Protein AF-A0A7X8FFQ1-F1 (afdb_monomer)

Foldseek 3Di:
DCVVVQKDWDADPQLRDIQIDGHPDDGDPCVVVSVVSVVVVCVVPDDWDPDVQFTADLQFTAGPPAPWDWDADPPQQWGIKIKQFLVDDRVRNLVRQLRRCVSPDPNVVSVVVSVLVVVDNDQQDWRDWDWDDDPQWIWIWTDGGNHRIIMTTIGGD

Solvent-accessible surface area (backbone atoms only — not comparable to full-atom values): 9099 Å² total; per-residue (Å²): 118,62,66,83,72,56,30,42,75,49,76,42,81,90,70,70,42,80,47,75,47,59,61,92,58,80,84,75,91,50,63,70,59,51,50,51,50,43,54,54,48,52,68,74,67,64,74,70,65,82,49,97,61,33,43,60,56,98,68,28,42,41,54,71,88,57,86,43,46,76,47,73,49,79,65,90,41,30,60,39,37,36,37,45,47,65,91,46,78,52,68,60,30,52,54,50,50,49,51,29,47,49,47,81,42,56,65,75,56,46,51,54,51,50,62,53,58,64,71,50,81,52,37,71,43,66,37,69,80,45,75,46,81,55,96,65,25,39,41,40,37,34,22,57,51,74,39,51,44,44,40,39,37,32,27,56,112

Sequence (157 aa):
MAEGLGFQVDWDPDTRTVICWPQGESQPDVSAAQEHVKQIRDKETKQIEPNEEYTVNRGYKVPKETDLKVDFYDLYNIDVSTNILLFKPIEKQYQDLVLILTSKFSPELVDQVMAYVKQKTNWDQELKLKEWVANGCFIEVGSNAGNSGIQIDVRRI

Mean predicted aligned error: 12.44 Å

pLDDT: mean 87.03, std 13.45, range [39.09, 98.5]

Radius of gyration: 22.23 Å; Cα contacts (8 Å, |Δi|>4): 241; chains: 1; bounding box: 59×42×49 Å

Structure (mmCIF, N/CA/C/O backbone):
data_AF-A0A7X8FFQ1-F1
#
_entry.id   AF-A0A7X8FFQ1-F1
#
loop_
_atom_site.group_PDB
_atom_site.id
_atom_site.type_symbol
_atom_site.label_atom_id
_atom_site.label_alt_id
_atom_site.label_comp_id
_atom_site.label_asym_id
_atom_site.label_entity_id
_atom_site.label_seq_id
_atom_site.pdbx_PDB_ins_code
_atom_site.Cartn_x
_atom_site.Cartn_y
_atom_site.Cartn_z
_atom_site.occupancy
_atom_sit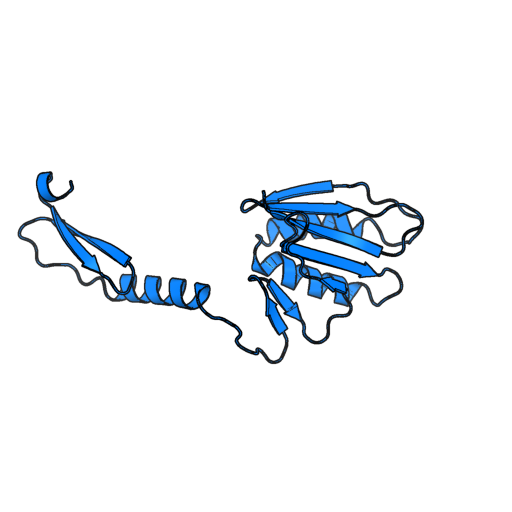e.B_iso_or_equiv
_atom_site.auth_seq_id
_atom_site.auth_comp_id
_atom_site.auth_asym_id
_atom_site.auth_atom_id
_atom_site.pdbx_PDB_model_num
ATOM 1 N N . MET A 1 1 ? -18.762 22.711 30.916 1.00 51.94 1 MET A N 1
ATOM 2 C CA . MET A 1 1 ? -19.883 21.815 31.273 1.00 51.94 1 MET A CA 1
ATOM 3 C C . MET A 1 1 ? -21.122 22.310 30.542 1.00 51.94 1 MET A C 1
ATOM 5 O O . MET A 1 1 ? -21.431 23.485 30.681 1.00 51.94 1 MET A O 1
ATOM 9 N N . ALA A 1 2 ? -21.762 21.474 29.718 1.00 61.38 2 ALA A N 1
ATOM 10 C CA . ALA A 1 2 ? -22.914 21.870 28.892 1.00 61.38 2 ALA A CA 1
ATOM 11 C C . ALA A 1 2 ? -24.202 22.101 29.712 1.00 61.38 2 ALA A C 1
ATOM 13 O O . ALA A 1 2 ? -25.039 22.908 29.324 1.00 61.38 2 ALA A O 1
ATOM 14 N N . GLU A 1 3 ? -24.302 21.492 30.897 1.00 61.06 3 GLU A N 1
ATOM 15 C CA . GLU A 1 3 ? -25.420 21.675 31.838 1.00 61.06 3 GLU A CA 1
ATOM 16 C C . GLU A 1 3 ? -25.546 23.127 32.342 1.00 61.06 3 GLU A C 1
ATOM 18 O O . GLU A 1 3 ? -26.633 23.586 32.672 1.00 61.06 3 GLU A O 1
ATOM 23 N N . GLY A 1 4 ? -24.451 23.900 32.328 1.00 61.97 4 GLY A N 1
ATOM 24 C CA . GLY A 1 4 ? -24.462 25.332 32.656 1.00 61.97 4 GLY A CA 1
ATOM 25 C C . GLY A 1 4 ? -24.949 26.248 31.524 1.00 61.97 4 GLY A C 1
ATOM 26 O O . GLY A 1 4 ? -24.981 27.462 31.708 1.00 61.97 4 GLY A O 1
ATOM 27 N N . LEU A 1 5 ? -25.288 25.691 30.354 1.00 74.44 5 LEU A N 1
ATOM 28 C CA . LEU A 1 5 ? -25.690 26.420 29.143 1.00 74.44 5 LEU A CA 1
ATOM 29 C C . LEU A 1 5 ? -27.136 26.113 28.710 1.00 74.44 5 LEU A C 1
ATOM 31 O O . LEU A 1 5 ? -27.518 26.455 27.595 1.00 74.44 5 LEU A O 1
ATOM 35 N N . GLY A 1 6 ? -27.938 25.477 29.575 1.00 81.38 6 GLY A N 1
ATOM 36 C CA . GLY A 1 6 ? -29.343 25.156 29.293 1.00 81.38 6 GLY A CA 1
ATOM 37 C C . GLY A 1 6 ? -29.548 23.908 28.431 1.00 81.38 6 GLY A C 1
ATOM 38 O O . GLY A 1 6 ? -30.564 23.806 27.748 1.00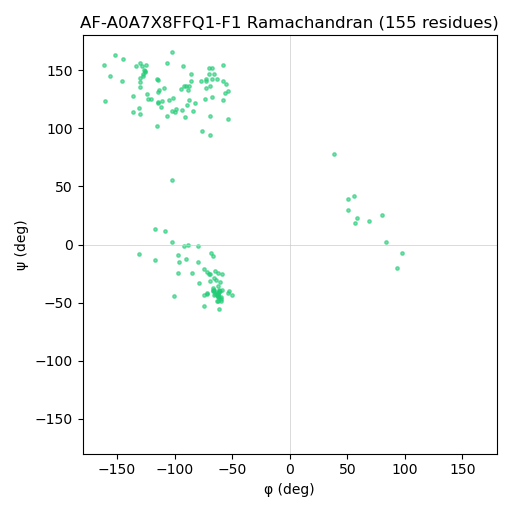 81.38 6 GLY A O 1
ATOM 39 N N . PHE A 1 7 ? -28.599 22.968 28.451 1.00 83.88 7 PHE A N 1
ATOM 40 C CA . PHE A 1 7 ? -28.694 21.684 27.757 1.00 83.88 7 PHE A CA 1
ATOM 41 C C . PHE A 1 7 ? -28.736 20.522 28.750 1.00 83.88 7 PHE A C 1
ATOM 43 O O . PHE A 1 7 ? -28.019 20.518 29.750 1.00 83.88 7 PHE A O 1
ATOM 50 N N . GLN A 1 8 ? -29.545 19.517 28.436 1.00 86.62 8 GLN A N 1
ATOM 51 C CA . GLN A 1 8 ? -29.493 18.191 29.032 1.00 86.62 8 GLN A CA 1
ATOM 52 C C . GLN A 1 8 ? -28.479 17.334 28.278 1.00 86.62 8 GLN A C 1
ATOM 54 O O . GLN A 1 8 ? -28.269 17.505 27.074 1.00 86.62 8 GLN A O 1
ATOM 59 N N . VAL A 1 9 ? -27.819 16.445 29.014 1.00 84.44 9 VAL A N 1
ATOM 60 C CA . VAL A 1 9 ? -26.769 15.573 28.499 1.00 84.44 9 VAL A CA 1
ATOM 61 C C . VAL A 1 9 ? -27.066 14.148 28.931 1.00 84.44 9 VAL A C 1
ATOM 63 O O . VAL A 1 9 ? -27.381 13.914 30.095 1.00 84.44 9 VAL A O 1
ATOM 66 N N . ASP A 1 10 ? -26.917 13.215 28.003 1.00 88.62 10 ASP A N 1
ATOM 67 C CA . ASP A 1 10 ? -26.943 11.784 28.270 1.00 88.62 10 ASP A CA 1
ATOM 68 C C . ASP A 1 10 ? -25.727 11.098 27.640 1.00 88.62 10 ASP A C 1
ATOM 70 O O . ASP A 1 10 ? -25.106 11.609 26.699 1.00 88.62 10 ASP A O 1
ATOM 74 N N . TRP A 1 11 ? -25.356 9.951 28.194 1.00 85.50 11 TRP A N 1
ATOM 75 C CA . TRP A 1 11 ? -24.224 9.158 27.736 1.00 85.50 11 TRP A CA 1
ATOM 76 C C . TRP A 1 11 ? -24.708 7.830 27.177 1.00 85.50 11 TRP A C 1
ATOM 78 O O . TRP A 1 11 ? -25.283 7.025 27.906 1.00 85.50 11 TRP A O 1
ATOM 88 N N . ASP A 1 12 ? -24.386 7.565 25.912 1.00 83.31 12 ASP A N 1
ATOM 89 C CA . ASP A 1 12 ? -24.583 6.247 25.324 1.00 83.31 12 ASP A CA 1
ATOM 90 C C . ASP A 1 12 ? -23.310 5.395 25.504 1.00 83.31 12 ASP A C 1
ATOM 92 O O . ASP A 1 12 ? -22.281 5.678 24.874 1.00 83.31 12 ASP A O 1
ATOM 96 N N . PRO A 1 13 ? -23.330 4.354 26.359 1.00 76.25 13 PRO A N 1
ATOM 97 C CA . PRO A 1 13 ? -22.158 3.517 26.596 1.00 76.25 13 PRO A CA 1
ATOM 98 C C . PRO A 1 13 ? -21.852 2.554 25.439 1.00 76.25 13 PRO A C 1
ATOM 100 O O . PRO A 1 13 ? -20.702 2.114 25.317 1.00 76.25 13 PRO A O 1
ATOM 103 N N . ASP A 1 14 ? -22.834 2.239 24.588 1.00 76.19 14 ASP A N 1
ATOM 104 C CA . ASP A 1 14 ? -22.681 1.313 23.465 1.00 76.19 14 ASP A CA 1
ATOM 105 C C . ASP A 1 14 ? -21.896 1.952 22.315 1.00 76.19 14 ASP A C 1
ATOM 107 O O . ASP A 1 14 ? -21.010 1.321 21.739 1.00 76.19 14 ASP A O 1
ATOM 111 N N . THR A 1 15 ? -22.187 3.203 21.969 1.00 77.25 15 THR A N 1
ATOM 112 C CA . THR A 1 15 ? -21.499 3.981 20.930 1.00 77.25 15 THR A CA 1
ATOM 113 C C . THR A 1 15 ? -20.425 4.899 21.495 1.00 77.25 15 THR A C 1
ATOM 115 O O . THR A 1 15 ? -19.629 5.431 20.725 1.00 77.25 15 THR A O 1
ATOM 118 N N . ARG A 1 16 ? -20.340 5.043 22.825 1.00 78.69 16 ARG A N 1
ATOM 119 C CA . ARG A 1 16 ? -19.438 5.977 23.522 1.00 78.69 16 ARG A CA 1
ATOM 120 C C . ARG A 1 16 ? -19.629 7.423 23.059 1.00 78.69 16 ARG A C 1
ATOM 122 O O . ARG A 1 16 ? -18.660 8.155 22.851 1.00 78.69 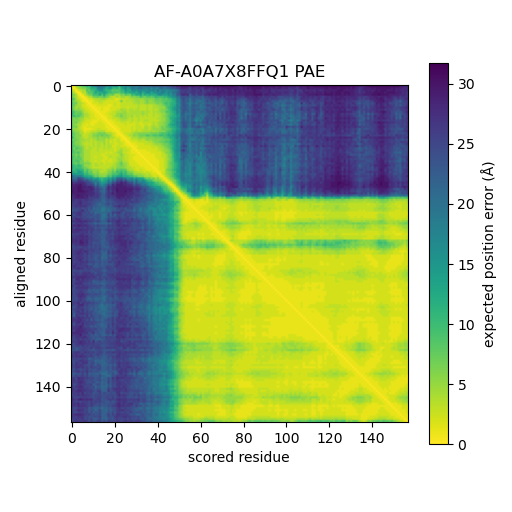16 ARG A O 1
ATOM 129 N N . THR A 1 17 ? -20.881 7.825 22.878 1.00 81.06 17 THR A N 1
ATOM 130 C CA . THR A 1 17 ? -21.248 9.156 22.384 1.00 81.06 17 THR A CA 1
ATOM 131 C C . THR A 1 17 ? -21.997 9.945 23.443 1.00 81.06 17 THR A C 1
ATOM 133 O O . THR A 1 17 ? -22.829 9.405 24.169 1.00 81.06 17 THR A O 1
ATOM 136 N N . VAL A 1 18 ? -21.730 11.248 23.491 1.00 87.62 18 VAL A N 1
ATOM 137 C CA . VAL A 1 18 ? -22.486 12.199 24.308 1.00 87.62 18 VAL A CA 1
ATOM 138 C C . VAL A 1 18 ? -23.675 12.701 23.491 1.00 87.62 18 VAL A C 1
ATOM 140 O O . VAL A 1 18 ? -23.483 13.221 22.392 1.00 87.62 18 VAL A O 1
ATOM 143 N N . ILE A 1 19 ? -24.884 12.561 24.026 1.00 86.44 19 ILE A N 1
ATOM 144 C CA . ILE A 1 19 ? -26.125 13.076 23.439 1.00 86.44 19 ILE A CA 1
ATOM 145 C C . ILE A 1 19 ? -26.477 14.362 24.189 1.00 86.44 19 ILE A C 1
ATOM 147 O O . ILE A 1 19 ? -26.546 14.349 25.414 1.00 86.44 19 ILE A O 1
ATOM 151 N N . CYS A 1 20 ? -26.686 15.478 23.488 1.00 89.25 20 CYS A N 1
ATOM 152 C CA . CYS A 1 20 ? -27.065 16.749 24.110 1.00 89.25 20 CYS A CA 1
ATOM 153 C C . CYS A 1 20 ? -28.284 17.389 23.431 1.00 89.25 20 CYS A C 1
ATOM 155 O O . CYS A 1 20 ? -28.402 17.363 22.206 1.00 89.25 20 CYS A O 1
ATOM 157 N N . TRP A 1 21 ? -29.194 17.963 24.224 1.00 90.12 21 TRP A N 1
ATOM 158 C CA . TRP A 1 21 ? -30.414 18.630 23.738 1.00 90.12 21 TRP A CA 1
ATOM 159 C C . TRP A 1 21 ? -30.880 19.741 24.701 1.00 90.12 21 TRP A C 1
ATOM 161 O O . TRP A 1 21 ? -30.410 19.779 25.837 1.00 90.12 21 TRP A O 1
ATOM 171 N N . PRO A 1 22 ? -31.748 20.684 24.284 1.00 89.25 22 PRO A N 1
ATOM 172 C CA . PRO A 1 22 ? -32.194 21.791 25.135 1.00 89.25 22 PRO A CA 1
ATOM 173 C C . PRO A 1 22 ? -32.969 21.336 26.380 1.00 89.25 22 PRO A C 1
ATOM 175 O O . PRO A 1 22 ? -33.785 20.417 26.332 1.00 89.25 22 PRO A O 1
ATOM 178 N N . GLN A 1 23 ? -32.753 22.013 27.505 1.00 82.56 23 GLN A N 1
ATOM 179 C CA . GLN A 1 23 ? -33.429 21.715 28.764 1.00 82.56 23 GLN A CA 1
ATOM 180 C C . GLN A 1 23 ? -34.929 22.033 28.693 1.00 82.56 23 GLN A C 1
ATOM 182 O O . GLN A 1 23 ? -35.324 23.157 28.393 1.00 82.56 23 GLN A O 1
ATOM 187 N N . GLY A 1 24 ? -35.760 21.049 29.043 1.00 83.19 24 GLY A N 1
ATOM 188 C CA . GLY A 1 24 ? -37.224 21.162 29.007 1.00 83.19 24 GLY A CA 1
ATOM 189 C C . GLY A 1 24 ? -37.855 20.578 27.742 1.00 83.19 24 GLY A C 1
ATOM 190 O O . GLY A 1 24 ? -39.076 20.439 27.688 1.00 83.19 24 GLY A O 1
ATOM 191 N N . GLU A 1 25 ? -37.038 20.180 26.766 1.00 84.50 25 GLU A N 1
ATOM 192 C CA . GLU A 1 25 ? -37.474 19.391 25.619 1.00 84.50 25 GLU A CA 1
ATOM 193 C C . GLU A 1 25 ? -37.296 17.892 25.885 1.00 84.50 25 GLU A C 1
ATOM 195 O O . GLU A 1 25 ? -36.466 17.462 26.689 1.00 84.50 25 GLU A O 1
ATOM 200 N N . SER A 1 26 ? -38.112 17.077 25.214 1.00 85.69 26 SER A N 1
ATOM 201 C CA . SER A 1 26 ? -37.909 15.627 25.222 1.00 85.69 26 SER A CA 1
ATOM 202 C C . SER A 1 26 ? -36.691 15.279 24.372 1.00 85.69 26 SER A C 1
ATOM 204 O O . SER A 1 26 ? -36.469 15.895 23.330 1.00 85.69 26 SER A O 1
ATOM 206 N N . GLN A 1 27 ? -35.918 14.285 24.808 1.00 86.12 27 GLN A N 1
ATOM 207 C CA . GLN A 1 27 ? -34.752 13.799 24.075 1.00 86.12 27 GLN A CA 1
ATOM 208 C C . GLN A 1 27 ? -35.131 13.435 22.624 1.00 86.12 27 GLN A C 1
ATOM 210 O O . GLN A 1 27 ? -36.131 12.738 22.421 1.00 86.12 27 GLN A O 1
ATOM 215 N N . PRO A 1 28 ? -34.365 13.893 21.616 1.00 84.88 28 PRO A N 1
ATOM 216 C CA . PRO A 1 28 ? -34.633 13.562 20.221 1.00 84.88 28 PRO A CA 1
ATOM 217 C C . PRO A 1 28 ? -34.330 12.089 19.930 1.00 84.88 28 PRO A C 1
ATOM 219 O O . PRO A 1 28 ? -33.441 11.494 20.541 1.00 84.88 28 PRO A O 1
ATOM 222 N N . ASP A 1 29 ? -35.028 11.513 18.948 1.00 89.00 29 ASP A N 1
ATOM 223 C CA . ASP A 1 29 ? -34.688 10.183 18.441 1.00 89.00 29 ASP A CA 1
ATOM 224 C C . ASP A 1 29 ? -33.356 10.239 17.686 1.00 89.00 29 ASP A C 1
ATOM 226 O O . ASP A 1 29 ? -33.242 10.830 16.611 1.00 89.00 29 ASP A O 1
ATOM 230 N N . VAL A 1 30 ? -32.333 9.631 18.278 1.00 85.56 30 VAL A N 1
ATOM 231 C CA . VAL A 1 30 ? -30.979 9.549 17.716 1.00 85.56 30 VAL A CA 1
ATOM 232 C C . VAL A 1 30 ? -30.642 8.138 17.239 1.00 85.56 30 VAL A C 1
ATOM 234 O O . VAL A 1 30 ? -29.495 7.881 16.876 1.00 85.56 30 VAL A O 1
ATOM 237 N N . SER A 1 31 ? -31.635 7.244 17.166 1.00 85.81 31 SER A N 1
ATOM 238 C CA . SER A 1 31 ? -31.462 5.833 16.804 1.00 85.81 31 SER A CA 1
ATOM 239 C C . SER A 1 31 ? -30.725 5.656 15.473 1.00 85.81 31 SER A C 1
ATOM 241 O O . SER A 1 31 ? -29.810 4.844 15.375 1.00 85.81 31 SER A O 1
ATOM 243 N N . ALA A 1 32 ? -31.046 6.472 14.463 1.00 84.25 32 ALA A N 1
ATOM 244 C CA . ALA A 1 32 ? -30.373 6.432 13.162 1.00 84.25 32 ALA A CA 1
ATOM 245 C C . ALA A 1 32 ? -28.892 6.853 13.237 1.00 84.25 32 ALA A C 1
ATOM 247 O O . ALA A 1 32 ? -28.034 6.258 12.585 1.00 84.25 32 ALA A O 1
ATOM 248 N N . ALA A 1 33 ? -28.575 7.866 14.049 1.00 82.94 33 ALA A N 1
ATOM 249 C CA . ALA A 1 33 ? -27.201 8.316 14.253 1.00 82.94 33 ALA A CA 1
ATOM 250 C C . ALA A 1 33 ? -26.401 7.296 15.078 1.00 82.94 33 ALA A C 1
ATOM 252 O O . ALA A 1 33 ? -25.266 6.980 14.727 1.00 82.94 33 ALA A O 1
ATOM 253 N N . GLN A 1 34 ? -27.004 6.726 16.123 1.00 85.31 34 GLN A N 1
ATOM 254 C CA . GLN A 1 34 ? -26.411 5.649 16.915 1.00 85.31 34 GLN A CA 1
ATOM 255 C C . GLN A 1 34 ? -26.152 4.410 16.057 1.00 85.31 34 GLN A C 1
ATOM 257 O O . GLN A 1 34 ? -25.060 3.855 16.117 1.00 85.31 34 GLN A O 1
ATOM 262 N N . GLU A 1 35 ? -27.104 3.998 15.216 1.00 84.69 35 GLU A N 1
ATOM 263 C CA . GLU A 1 35 ? -26.922 2.873 14.297 1.00 84.69 35 GLU A CA 1
ATOM 264 C C . GLU A 1 35 ? -25.792 3.143 13.298 1.00 84.69 35 GLU A C 1
ATOM 266 O O . GLU A 1 35 ? -24.958 2.271 13.061 1.00 84.69 35 GLU A O 1
ATOM 271 N N . HIS A 1 36 ? -25.689 4.366 12.773 1.00 82.31 36 HIS A N 1
ATOM 272 C CA . HIS A 1 36 ? -24.584 4.748 11.899 1.00 82.31 36 HIS A CA 1
ATOM 273 C C . HIS A 1 36 ? -23.224 4.677 12.615 1.00 82.31 36 HIS A C 1
ATOM 275 O O . HIS A 1 36 ? -22.265 4.139 12.063 1.00 82.31 36 HIS A O 1
ATOM 281 N N . VAL A 1 37 ? -23.141 5.148 13.864 1.00 83.31 37 VAL A N 1
ATOM 282 C CA . VAL A 1 37 ? -21.921 5.057 14.685 1.00 83.31 37 VAL A CA 1
ATOM 283 C C . VAL A 1 37 ? -21.586 3.602 15.027 1.00 83.31 37 VAL A C 1
ATOM 285 O O . VAL A 1 37 ? -20.416 3.225 14.946 1.00 83.31 37 VAL A O 1
ATOM 288 N N . LYS A 1 38 ? -22.585 2.760 15.335 1.00 80.62 38 LYS A N 1
ATOM 289 C CA . LYS A 1 38 ? -22.397 1.308 15.511 1.00 80.62 38 LYS A CA 1
ATOM 290 C C . LYS A 1 38 ? -21.841 0.684 14.231 1.00 80.62 38 LYS A C 1
ATOM 292 O O . LYS A 1 38 ? -20.802 0.049 14.297 1.00 80.62 38 LYS A O 1
ATOM 297 N N . GLN A 1 39 ? -22.411 0.974 13.060 1.00 73.62 39 GLN A N 1
ATOM 298 C CA . GLN A 1 39 ? -21.906 0.473 11.775 1.00 73.62 39 GLN A CA 1
ATOM 299 C C . GLN A 1 39 ? -20.475 0.928 11.452 1.00 73.62 39 GLN A C 1
ATOM 301 O O . GLN A 1 39 ? -19.706 0.145 10.896 1.00 73.62 39 GLN A O 1
ATOM 306 N N . ILE A 1 40 ? -20.105 2.177 11.757 1.00 75.69 40 ILE A N 1
ATOM 307 C CA . ILE A 1 40 ? -18.722 2.653 11.595 1.00 75.69 40 ILE A CA 1
ATOM 308 C C . ILE A 1 40 ? -17.801 1.860 12.525 1.00 75.69 40 ILE A C 1
ATOM 310 O O . ILE A 1 40 ? -16.809 1.294 12.071 1.00 75.69 40 ILE A O 1
ATOM 314 N N . ARG A 1 41 ? -18.173 1.737 13.800 1.00 65.94 41 ARG A N 1
ATOM 315 C CA . ARG A 1 41 ? -17.389 1.003 14.793 1.00 65.94 41 ARG A CA 1
ATOM 316 C C . ARG A 1 41 ? -17.255 -0.477 14.439 1.00 65.94 41 ARG A C 1
ATOM 318 O O . ARG A 1 41 ? -16.154 -1.005 14.489 1.00 65.94 41 ARG A O 1
ATOM 325 N N . ASP A 1 42 ? -18.336 -1.129 14.028 1.00 60.53 42 ASP A N 1
ATOM 326 C CA . ASP A 1 42 ? -18.351 -2.533 13.615 1.00 60.53 42 ASP A CA 1
ATOM 327 C C . ASP A 1 42 ? -17.499 -2.768 12.357 1.00 60.53 42 ASP A C 1
ATOM 329 O O . ASP A 1 42 ? -16.879 -3.824 12.228 1.00 60.53 42 ASP A O 1
ATOM 333 N N . LYS A 1 43 ? -17.387 -1.777 11.458 1.00 56.78 43 LYS A N 1
ATOM 334 C CA . LYS A 1 43 ? -16.420 -1.804 10.345 1.00 56.78 43 LYS A CA 1
ATOM 335 C C . LYS A 1 43 ? -14.970 -1.658 10.818 1.00 56.78 43 LYS A C 1
ATOM 337 O O . LYS A 1 43 ? -14.085 -2.229 10.189 1.00 56.78 43 LYS A O 1
ATOM 342 N N . GLU A 1 44 ? -14.723 -0.941 11.911 1.00 52.38 44 GLU A N 1
ATOM 343 C CA . GLU A 1 44 ? -13.384 -0.758 12.490 1.00 52.38 44 GLU A CA 1
ATOM 344 C C . GLU A 1 44 ? -12.958 -1.900 13.438 1.00 52.38 44 GLU A C 1
ATOM 346 O O . GLU A 1 44 ? -11.762 -2.145 13.594 1.00 52.38 44 GLU A O 1
ATOM 351 N N . THR A 1 45 ? -13.895 -2.646 14.045 1.00 40.06 45 THR A N 1
ATOM 352 C CA . THR A 1 45 ? -13.596 -3.731 15.007 1.00 40.06 45 THR A CA 1
ATOM 353 C C . THR A 1 45 ? -13.704 -5.160 14.468 1.00 40.06 45 THR A C 1
ATOM 355 O O . THR A 1 45 ? -13.450 -6.105 15.222 1.00 40.06 45 THR A O 1
ATOM 358 N N . LYS A 1 46 ? -14.012 -5.377 13.184 1.00 43.41 46 LYS A N 1
ATOM 359 C CA . LYS A 1 46 ? -14.000 -6.734 12.614 1.00 43.41 46 LYS A CA 1
ATOM 360 C C . LYS A 1 46 ? -12.580 -7.245 12.342 1.00 43.41 46 LYS A C 1
ATOM 362 O O . LYS A 1 46 ? -11.967 -6.997 11.306 1.00 43.41 46 LYS A O 1
ATOM 367 N N . GLN A 1 47 ? -12.095 -8.024 13.307 1.00 42.66 47 GLN A N 1
ATOM 368 C CA . GLN A 1 47 ? -11.088 -9.064 13.126 1.00 42.66 47 GLN A CA 1
ATOM 369 C C . GLN A 1 47 ? -11.546 -10.076 12.057 1.00 42.66 47 GLN A C 1
ATOM 371 O O . GLN A 1 47 ? -12.653 -10.594 12.140 1.00 42.66 47 GLN A O 1
ATOM 376 N N . ILE A 1 48 ? -10.656 -10.353 11.095 1.00 45.41 48 ILE A N 1
ATOM 377 C CA . ILE A 1 48 ? -10.577 -11.543 10.223 1.00 45.41 48 ILE A CA 1
ATOM 378 C C . ILE A 1 48 ? -11.942 -12.088 9.752 1.00 45.41 48 ILE A C 1
ATOM 380 O O . ILE A 1 48 ? -12.405 -13.128 10.214 1.00 45.41 48 ILE A O 1
ATOM 384 N N . GLU A 1 49 ? -12.553 -11.444 8.758 1.00 41.31 49 GLU A N 1
ATOM 385 C CA . GLU A 1 49 ? -13.533 -12.122 7.902 1.00 41.31 49 GLU A CA 1
ATOM 386 C C . GLU A 1 49 ? -12.777 -12.754 6.722 1.00 41.31 49 GLU A C 1
ATOM 388 O O . GLU A 1 49 ? -12.107 -12.028 5.980 1.00 41.31 49 GLU A O 1
ATOM 393 N N . PRO A 1 50 ? -12.826 -14.084 6.520 1.00 39.09 50 PRO A N 1
ATOM 394 C CA . PRO A 1 50 ? -12.356 -14.675 5.281 1.00 39.09 50 PRO A CA 1
ATOM 395 C C . PRO A 1 50 ? -13.329 -14.262 4.177 1.00 39.09 50 PRO A C 1
ATOM 397 O O . PRO A 1 50 ? -14.337 -14.921 3.950 1.00 39.09 50 PRO A O 1
ATOM 400 N N . ASN A 1 51 ? -13.019 -13.176 3.472 1.00 47.56 51 ASN A N 1
ATOM 401 C CA . ASN A 1 51 ? -13.497 -13.060 2.105 1.00 47.56 51 ASN A CA 1
ATOM 402 C C . ASN A 1 51 ? -12.766 -14.143 1.291 1.00 47.56 51 ASN A C 1
ATOM 404 O O . ASN A 1 51 ? -11.600 -14.455 1.572 1.00 47.56 51 ASN A O 1
ATOM 408 N N . GLU A 1 52 ? -13.425 -14.786 0.329 1.00 60.34 52 GLU A N 1
ATOM 409 C CA . GLU A 1 52 ? -12.800 -15.890 -0.417 1.00 60.34 52 GLU A CA 1
ATOM 410 C C . GLU A 1 52 ? -11.510 -15.433 -1.127 1.00 60.34 52 GLU A C 1
ATOM 412 O O . GLU A 1 52 ? -10.566 -16.214 -1.219 1.00 60.34 52 GLU A O 1
ATOM 417 N N . GLU A 1 53 ? -11.393 -14.138 -1.436 1.00 79.88 53 GLU A N 1
ATOM 418 C CA . GLU A 1 53 ? -10.339 -13.546 -2.268 1.00 79.88 53 GLU A CA 1
ATOM 419 C C . GLU A 1 53 ? -9.150 -12.922 -1.500 1.00 79.88 53 GLU A C 1
ATOM 421 O O . GLU A 1 53 ? -8.044 -12.850 -2.038 1.00 79.88 53 GLU A O 1
ATOM 426 N N . TYR A 1 54 ? -9.319 -12.492 -0.242 1.00 85.44 54 TYR A N 1
ATOM 427 C CA . TYR A 1 54 ? -8.260 -11.809 0.524 1.00 85.44 54 TYR A CA 1
ATOM 428 C C . TYR A 1 54 ? -8.270 -12.143 2.022 1.00 85.44 54 TYR A C 1
ATOM 430 O O . TYR A 1 54 ? -9.272 -12.585 2.582 1.00 85.44 54 TYR A O 1
ATOM 438 N N . THR A 1 55 ? -7.142 -11.913 2.689 1.00 89.12 55 THR A N 1
ATOM 439 C CA . THR A 1 55 ? -7.013 -11.879 4.152 1.00 89.12 55 THR A CA 1
ATOM 440 C C . THR A 1 55 ? -6.847 -10.438 4.626 1.00 89.12 55 THR A C 1
ATOM 442 O O . THR A 1 55 ? -6.441 -9.566 3.862 1.00 89.12 55 THR A O 1
ATOM 445 N N . VAL A 1 56 ? -7.190 -10.162 5.885 1.00 89.19 56 VAL A N 1
ATOM 446 C CA . VAL A 1 56 ? -6.969 -8.846 6.497 1.00 89.19 56 VAL A CA 1
ATOM 447 C C . VAL A 1 56 ? -5.894 -8.972 7.566 1.00 89.19 56 VAL A C 1
ATOM 449 O O . VAL A 1 56 ? -6.054 -9.752 8.504 1.00 89.19 56 VAL A O 1
ATOM 452 N N . ASN A 1 57 ? -4.818 -8.194 7.449 1.00 87.19 57 ASN A N 1
ATOM 453 C CA . ASN A 1 57 ? -3.746 -8.131 8.442 1.00 87.19 57 ASN A CA 1
ATOM 454 C C . ASN A 1 57 ? -3.347 -6.672 8.698 1.00 87.19 57 ASN A C 1
ATOM 456 O O . ASN A 1 57 ? -3.098 -5.925 7.757 1.00 87.19 57 ASN A O 1
ATOM 460 N N . ARG A 1 58 ? -3.328 -6.245 9.968 1.00 87.00 58 ARG A N 1
ATOM 461 C CA . ARG A 1 58 ? -3.037 -4.853 10.391 1.00 87.00 58 ARG A CA 1
ATOM 462 C C . ARG A 1 58 ? -3.858 -3.768 9.666 1.00 87.00 58 ARG A C 1
ATOM 464 O O . ARG A 1 58 ? -3.410 -2.637 9.491 1.00 87.00 58 ARG A O 1
ATOM 471 N N . GLY A 1 59 ? -5.076 -4.117 9.251 1.00 89.19 59 GLY A N 1
ATOM 472 C CA . GLY A 1 59 ? -5.969 -3.240 8.487 1.00 89.19 59 GLY A CA 1
ATOM 473 C C . GLY A 1 59 ? -5.710 -3.214 6.976 1.00 89.19 59 GLY A C 1
ATOM 474 O O . GLY A 1 59 ? -6.418 -2.508 6.269 1.00 89.19 59 GLY A O 1
ATOM 475 N N . TYR A 1 60 ? -4.751 -3.988 6.463 1.00 93.31 60 TYR A N 1
ATOM 476 C CA . TYR A 1 60 ? -4.514 -4.158 5.029 1.00 93.31 60 TYR A CA 1
ATOM 477 C C . TYR A 1 60 ? -5.233 -5.393 4.496 1.00 93.31 60 TYR A C 1
ATOM 479 O O . TYR A 1 60 ? -5.135 -6.471 5.088 1.00 93.31 60 TYR A O 1
ATOM 487 N N . LYS A 1 61 ? -5.913 -5.250 3.357 1.00 92.75 61 LYS A N 1
ATOM 488 C CA . LYS A 1 61 ? -6.463 -6.368 2.585 1.00 92.75 61 LYS A CA 1
ATOM 489 C C . LYS A 1 61 ? -5.369 -6.934 1.683 1.00 92.75 61 LYS A C 1
ATOM 491 O O . LYS A 1 61 ? -4.909 -6.245 0.779 1.00 92.75 61 LYS A O 1
ATOM 496 N N . VAL A 1 62 ? -4.967 -8.178 1.919 1.00 93.00 62 VAL A N 1
ATOM 497 C CA . VAL A 1 62 ? -3.939 -8.885 1.145 1.00 93.00 62 VAL A CA 1
ATOM 498 C C . VAL A 1 62 ? -4.595 -10.024 0.361 1.00 93.00 62 VAL A C 1
ATOM 500 O O . VAL A 1 62 ? -5.158 -10.925 0.988 1.00 93.00 62 VAL A O 1
ATOM 503 N N . PRO A 1 63 ? -4.546 -10.028 -0.983 1.00 91.50 63 PRO A N 1
ATOM 504 C CA . PRO A 1 63 ? -5.071 -11.135 -1.783 1.00 91.50 63 PRO A CA 1
ATOM 505 C C . PRO A 1 63 ? -4.445 -12.476 -1.382 1.00 91.50 63 PRO A C 1
ATOM 507 O O . PRO A 1 63 ? -3.236 -12.557 -1.166 1.00 91.50 63 PRO A O 1
ATOM 510 N N . LYS A 1 64 ? -5.248 -13.546 -1.298 1.00 86.75 64 LYS A N 1
ATOM 511 C CA . LYS A 1 64 ? -4.738 -14.884 -0.928 1.00 86.75 64 LYS A CA 1
ATOM 512 C C . LYS A 1 64 ? -3.795 -15.459 -1.982 1.00 86.75 64 LYS A C 1
ATOM 514 O O . LYS A 1 64 ? -2.805 -16.095 -1.637 1.00 86.75 64 LYS A O 1
ATOM 519 N N . GLU A 1 65 ? -4.097 -15.220 -3.254 1.00 87.69 65 GLU A N 1
ATOM 520 C CA . GLU A 1 65 ? -3.276 -15.639 -4.390 1.00 87.69 65 GLU A CA 1
ATOM 521 C C . GLU A 1 65 ? -2.471 -14.460 -4.943 1.00 87.69 65 GLU A C 1
ATOM 523 O O . GLU A 1 65 ? -2.573 -14.131 -6.125 1.00 87.69 65 GLU A O 1
ATOM 528 N N . THR A 1 66 ? -1.683 -13.797 -4.097 1.00 87.94 66 THR A N 1
ATOM 529 C CA . THR A 1 66 ? -0.824 -12.695 -4.541 1.00 87.94 66 THR A CA 1
ATOM 530 C C . THR A 1 66 ? 0.528 -13.190 -5.060 1.00 87.94 66 THR A C 1
ATOM 532 O O . THR A 1 66 ? 1.139 -14.105 -4.508 1.00 87.94 66 THR A O 1
ATOM 535 N N . ASP A 1 67 ? 1.009 -12.569 -6.139 1.00 89.00 67 ASP A N 1
ATOM 536 C CA . ASP A 1 67 ? 2.382 -12.755 -6.630 1.00 89.00 67 ASP A CA 1
ATOM 537 C C . ASP A 1 67 ? 3.376 -11.755 -6.025 1.00 89.00 67 ASP A C 1
ATOM 539 O O . ASP A 1 67 ? 4.593 -11.944 -6.166 1.00 89.00 67 ASP A O 1
ATOM 543 N N . LEU A 1 68 ? 2.846 -10.723 -5.360 1.00 93.19 68 LEU A N 1
ATOM 544 C CA . LEU A 1 68 ? 3.576 -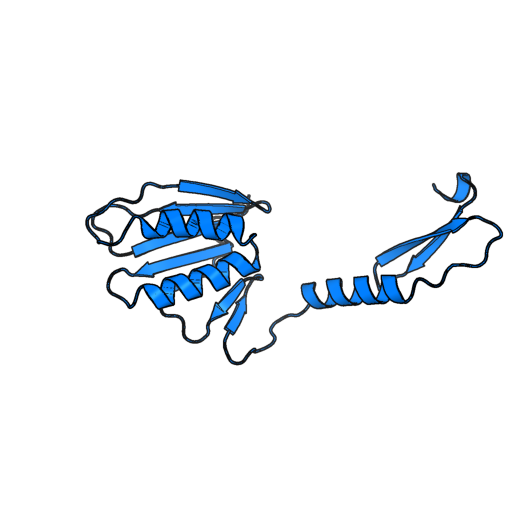9.699 -4.632 1.00 93.19 68 LEU A CA 1
ATOM 545 C C . LEU A 1 68 ? 4.131 -10.310 -3.344 1.00 93.19 68 LEU A C 1
ATOM 547 O O . LEU A 1 68 ? 3.424 -11.006 -2.616 1.00 93.19 68 LEU A O 1
ATOM 551 N N . LYS A 1 69 ? 5.397 -10.041 -3.025 1.00 94.31 69 LYS A N 1
ATOM 552 C CA . LYS A 1 69 ? 5.889 -10.360 -1.681 1.00 94.31 69 LYS A CA 1
ATOM 553 C C . LYS A 1 69 ? 5.303 -9.346 -0.714 1.00 94.31 69 LYS A C 1
ATOM 555 O O . LYS A 1 69 ? 5.472 -8.154 -0.950 1.00 94.31 69 LYS A O 1
ATOM 560 N N . VAL A 1 70 ? 4.630 -9.817 0.330 1.00 95.56 70 VAL A N 1
ATOM 561 C CA . VAL A 1 70 ? 3.996 -8.983 1.354 1.00 95.56 70 VAL A CA 1
ATOM 562 C C . VAL A 1 70 ? 4.409 -9.515 2.714 1.00 95.56 70 VAL A C 1
ATOM 564 O O . VAL A 1 70 ? 4.070 -10.642 3.068 1.00 95.56 70 VAL A O 1
ATOM 567 N N . ASP A 1 71 ? 5.110 -8.691 3.476 1.00 94.12 71 ASP A N 1
ATOM 568 C CA . ASP A 1 71 ? 5.583 -9.023 4.807 1.00 94.12 71 ASP A CA 1
ATOM 569 C C . ASP A 1 71 ? 5.125 -7.974 5.825 1.00 94.12 71 ASP A C 1
ATOM 571 O O . ASP A 1 71 ? 4.985 -6.786 5.527 1.00 94.12 71 ASP A O 1
ATOM 575 N N . PHE A 1 72 ? 4.916 -8.425 7.058 1.00 91.62 72 PHE A N 1
ATOM 576 C CA . PHE A 1 72 ? 4.526 -7.587 8.186 1.00 91.62 72 PHE A CA 1
ATOM 577 C C . PHE A 1 72 ? 5.564 -7.759 9.290 1.00 91.62 72 PHE A C 1
ATOM 579 O O . PHE A 1 72 ? 5.813 -8.877 9.743 1.00 91.62 72 PHE A O 1
ATOM 586 N N . TYR A 1 73 ? 6.146 -6.656 9.747 1.00 85.38 73 TYR A N 1
ATOM 587 C CA . TYR A 1 73 ? 7.169 -6.654 10.788 1.00 85.38 73 TYR A CA 1
ATOM 588 C C . TYR A 1 73 ? 6.776 -5.674 11.894 1.00 85.38 73 TYR A C 1
ATOM 590 O O . TYR A 1 73 ? 6.051 -4.725 11.644 1.00 85.38 73 TYR A O 1
ATOM 598 N N . ASP A 1 74 ? 7.242 -5.881 13.126 1.00 81.94 74 ASP A N 1
ATOM 599 C CA . ASP A 1 74 ? 7.188 -4.839 14.172 1.00 81.94 74 ASP A CA 1
ATOM 600 C C . ASP A 1 7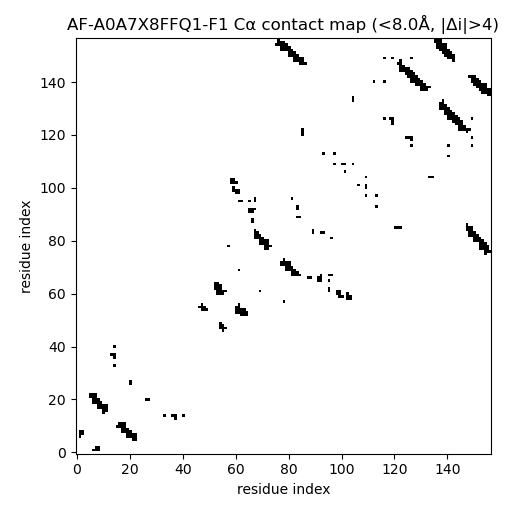4 ? 8.499 -4.061 14.286 1.00 81.94 74 ASP A C 1
ATOM 602 O O . ASP A 1 74 ? 8.552 -2.983 14.876 1.00 81.94 74 ASP A O 1
ATOM 606 N N . LEU A 1 75 ? 9.565 -4.602 13.698 1.00 81.25 75 LEU A N 1
ATOM 607 C CA . LEU A 1 75 ? 10.870 -3.967 13.661 1.00 81.25 75 LEU A CA 1
ATOM 608 C C . LEU A 1 75 ? 10.838 -2.739 12.744 1.00 81.25 75 LEU A C 1
ATOM 610 O O . LEU A 1 75 ? 10.140 -2.710 11.731 1.00 81.25 75 LEU A O 1
ATOM 614 N N . TYR A 1 76 ? 11.627 -1.727 13.109 1.00 82.00 76 TYR A N 1
ATOM 615 C CA . TYR A 1 76 ? 11.816 -0.498 12.328 1.00 82.00 76 TYR A CA 1
ATOM 616 C C . TYR A 1 76 ? 10.528 0.294 12.045 1.00 82.00 76 TYR A C 1
ATOM 618 O O . TYR A 1 76 ? 10.482 1.066 11.091 1.00 82.00 76 TYR A O 1
ATOM 626 N N . ASN A 1 77 ? 9.488 0.114 12.869 1.00 89.56 77 ASN A N 1
ATOM 627 C CA . ASN A 1 77 ? 8.172 0.743 12.709 1.00 89.56 77 ASN A CA 1
ATOM 628 C C . ASN A 1 77 ? 7.502 0.468 11.354 1.00 89.56 77 ASN A C 1
ATOM 630 O O . ASN A 1 77 ? 6.572 1.180 10.977 1.00 89.56 77 ASN A O 1
ATOM 634 N N . ILE A 1 78 ? 7.932 -0.564 10.626 1.00 91.44 78 ILE A N 1
ATOM 635 C CA . ILE A 1 78 ? 7.287 -0.965 9.378 1.00 91.44 78 ILE A CA 1
ATOM 636 C C . ILE A 1 78 ? 5.909 -1.539 9.733 1.00 91.44 78 ILE A C 1
ATOM 638 O O . ILE A 1 78 ? 5.737 -2.215 10.742 1.00 91.44 78 ILE A O 1
ATOM 642 N N . ASP A 1 79 ? 4.887 -1.167 8.982 1.00 92.06 79 ASP A N 1
ATOM 643 C CA . ASP A 1 79 ? 3.520 -1.656 9.137 1.00 92.06 79 ASP A CA 1
ATOM 644 C C . ASP A 1 79 ? 3.238 -2.733 8.089 1.00 92.06 79 ASP A C 1
ATOM 646 O O . ASP A 1 79 ? 2.747 -3.805 8.427 1.00 92.06 79 ASP A O 1
ATOM 650 N N . VAL A 1 80 ? 3.647 -2.486 6.843 1.00 95.81 80 VAL A N 1
ATOM 651 C CA . VAL A 1 80 ? 3.674 -3.467 5.755 1.00 95.81 80 VAL A CA 1
ATOM 652 C C . VAL A 1 80 ? 4.869 -3.187 4.844 1.00 95.81 80 VAL A C 1
ATOM 654 O O . VAL A 1 80 ? 5.200 -2.030 4.584 1.00 95.81 80 VAL A O 1
ATOM 657 N N . SER A 1 81 ? 5.519 -4.248 4.379 1.00 96.62 81 SER A N 1
ATOM 658 C CA . SER A 1 81 ? 6.624 -4.220 3.425 1.00 96.62 81 SER A CA 1
ATOM 659 C C . SER A 1 81 ? 6.220 -5.030 2.203 1.00 96.62 81 SER A C 1
ATOM 661 O O . SER A 1 81 ? 5.811 -6.184 2.337 1.00 96.62 81 SER A O 1
ATOM 663 N N . THR A 1 82 ? 6.291 -4.436 1.015 1.00 97.50 82 THR A N 1
ATOM 664 C CA . THR A 1 82 ? 5.954 -5.128 -0.230 1.00 97.50 82 THR A CA 1
ATOM 665 C C . THR A 1 82 ? 7.056 -5.014 -1.265 1.00 97.50 82 THR A C 1
ATOM 667 O O . THR A 1 82 ? 7.755 -4.005 -1.340 1.00 97.50 82 THR A O 1
ATOM 670 N N . ASN A 1 83 ? 7.215 -6.056 -2.079 1.00 97.31 83 ASN A N 1
ATOM 671 C CA . ASN A 1 83 ? 8.244 -6.084 -3.110 1.00 97.31 83 ASN A CA 1
ATOM 672 C C . ASN A 1 83 ? 7.693 -6.625 -4.431 1.00 97.31 83 ASN A C 1
ATOM 674 O O . ASN A 1 83 ? 7.324 -7.802 -4.527 1.00 97.31 83 ASN A O 1
ATOM 678 N N . ILE A 1 84 ? 7.656 -5.752 -5.442 1.00 97.06 84 ILE A N 1
ATOM 679 C CA . ILE A 1 84 ? 7.271 -6.093 -6.814 1.00 97.06 84 ILE A CA 1
ATOM 680 C C . ILE A 1 84 ? 8.474 -6.688 -7.528 1.00 97.06 84 ILE A C 1
ATOM 682 O O . ILE A 1 84 ? 9.484 -6.015 -7.713 1.00 97.06 84 ILE A O 1
ATOM 686 N N . LEU A 1 85 ? 8.337 -7.913 -8.019 1.00 95.88 85 LEU A N 1
ATOM 687 C CA . LEU A 1 85 ? 9.364 -8.598 -8.793 1.00 95.88 85 LEU A CA 1
ATOM 688 C C . LEU A 1 85 ? 9.135 -8.373 -10.292 1.00 95.88 85 LEU A C 1
ATOM 690 O O . LEU A 1 85 ? 8.146 -8.846 -10.852 1.00 95.88 85 LEU A O 1
ATOM 694 N N . LEU A 1 86 ? 10.076 -7.700 -10.956 1.00 94.25 86 LEU A N 1
ATOM 695 C CA . LEU A 1 86 ? 9.995 -7.343 -12.380 1.00 94.25 86 LEU A CA 1
ATOM 696 C C . LEU A 1 86 ? 9.992 -8.549 -13.333 1.00 94.25 86 LEU A C 1
ATOM 698 O O . LEU A 1 86 ? 9.521 -8.439 -14.459 1.00 94.25 86 LEU A O 1
ATOM 702 N N . PHE A 1 87 ? 10.517 -9.698 -12.902 1.00 91.69 87 PHE A N 1
ATOM 703 C CA . PHE A 1 87 ? 10.536 -10.936 -13.695 1.00 91.69 87 PHE A CA 1
ATOM 704 C C . PHE A 1 87 ? 9.271 -11.797 -13.521 1.00 91.69 87 PHE A C 1
ATOM 706 O O . PHE A 1 87 ? 9.169 -12.868 -14.118 1.00 91.69 87 PHE A O 1
ATOM 713 N N . LYS A 1 88 ? 8.320 -11.361 -12.687 1.00 92.31 88 LYS A N 1
ATOM 714 C CA . LYS A 1 88 ? 7.000 -11.980 -12.516 1.00 92.31 88 LYS A CA 1
ATOM 715 C C . LYS A 1 88 ? 5.925 -11.180 -13.269 1.00 92.31 88 LYS A C 1
ATOM 717 O O . LYS A 1 88 ? 6.174 -10.030 -13.626 1.00 92.31 88 LYS A O 1
ATOM 722 N N . PRO A 1 89 ? 4.713 -11.734 -13.482 1.00 91.62 89 PRO A N 1
ATOM 723 C CA . PRO A 1 89 ? 3.592 -10.986 -14.053 1.00 91.62 89 PRO A CA 1
ATOM 724 C C . PRO A 1 89 ? 3.323 -9.689 -13.276 1.00 91.62 89 PRO A C 1
ATOM 726 O O . PRO A 1 89 ? 2.874 -9.708 -12.130 1.00 91.62 89 PRO A O 1
ATOM 729 N N . ILE A 1 90 ? 3.655 -8.549 -13.882 1.00 92.25 90 ILE A N 1
ATOM 730 C CA . ILE A 1 90 ? 3.702 -7.266 -13.172 1.00 92.25 90 ILE A CA 1
ATOM 731 C C . ILE A 1 90 ? 2.315 -6.653 -12.960 1.00 92.25 90 ILE A C 1
ATOM 733 O O . ILE A 1 90 ? 2.059 -6.061 -11.919 1.00 92.25 90 ILE A O 1
ATOM 737 N N . GLU A 1 91 ? 1.394 -6.862 -13.904 1.00 90.81 91 GLU A N 1
ATOM 738 C CA . GLU A 1 91 ? 0.051 -6.275 -13.850 1.00 90.81 91 GLU A CA 1
ATOM 739 C C . GLU A 1 91 ? -0.741 -6.768 -12.632 1.00 90.81 91 GLU A C 1
ATOM 741 O O . GLU A 1 91 ? -1.341 -5.973 -11.916 1.00 90.81 91 GLU A O 1
ATOM 746 N N . LYS A 1 92 ? -0.661 -8.071 -12.331 1.00 89.94 92 LYS A N 1
ATOM 747 C CA . LYS A 1 92 ? -1.287 -8.650 -11.135 1.00 89.94 92 LYS A CA 1
ATOM 748 C C . LYS A 1 92 ? -0.686 -8.074 -9.850 1.00 89.94 92 LYS A C 1
ATOM 750 O O . LYS A 1 92 ? -1.417 -7.677 -8.954 1.00 89.94 92 LYS A O 1
ATOM 755 N N . GLN A 1 93 ? 0.642 -7.943 -9.790 1.00 95.06 93 GLN A N 1
ATOM 756 C CA . GLN A 1 93 ? 1.317 -7.334 -8.638 1.00 95.06 93 GLN A CA 1
ATOM 757 C C . GLN A 1 93 ? 0.911 -5.864 -8.439 1.00 95.06 93 GLN A C 1
ATOM 759 O O . GLN A 1 93 ? 0.779 -5.417 -7.303 1.00 95.06 93 GLN A O 1
ATOM 764 N N . TYR A 1 94 ? 0.681 -5.114 -9.522 1.00 94.56 94 TYR A N 1
ATOM 765 C CA . TYR A 1 94 ? 0.165 -3.747 -9.443 1.00 94.56 94 TYR A CA 1
ATOM 766 C C . TYR A 1 94 ? -1.262 -3.692 -8.897 1.00 94.56 94 TYR A C 1
ATOM 768 O O . TYR A 1 94 ? -1.544 -2.846 -8.051 1.00 94.56 94 TYR A O 1
ATOM 776 N N . GLN A 1 95 ? -2.146 -4.582 -9.347 1.00 92.69 95 GLN A N 1
ATOM 777 C CA . GLN A 1 95 ? -3.519 -4.668 -8.839 1.00 92.69 95 GLN A CA 1
ATOM 778 C C . GLN A 1 95 ? -3.541 -5.024 -7.347 1.00 92.69 95 GLN A C 1
ATOM 780 O O . GLN A 1 95 ? -4.222 -4.359 -6.564 1.00 92.69 95 GLN A O 1
ATOM 785 N N . ASP A 1 96 ? -2.730 -6.004 -6.946 1.00 95.06 96 ASP A N 1
ATOM 786 C CA . ASP A 1 96 ? -2.597 -6.429 -5.553 1.00 95.06 96 ASP A CA 1
ATOM 787 C C . ASP A 1 96 ? -2.058 -5.292 -4.668 1.00 95.06 96 ASP A C 1
ATOM 789 O O . ASP A 1 96 ? -2.601 -5.030 -3.594 1.00 95.06 96 ASP A O 1
ATOM 793 N N . LEU A 1 97 ? -1.032 -4.565 -5.130 1.00 96.88 97 LEU A N 1
ATOM 794 C CA . LEU A 1 97 ? -0.478 -3.423 -4.400 1.00 96.88 97 LEU A CA 1
ATOM 795 C C . LEU A 1 97 ? -1.510 -2.298 -4.233 1.00 96.88 97 LEU A C 1
ATOM 797 O O . LEU A 1 97 ? -1.615 -1.726 -3.147 1.00 96.88 97 LEU A O 1
ATOM 801 N N . VAL A 1 98 ? -2.294 -1.999 -5.275 1.00 95.44 98 VAL A N 1
ATOM 802 C CA . VAL A 1 98 ? -3.381 -1.012 -5.195 1.00 95.44 98 VAL A CA 1
ATOM 803 C C . VAL A 1 98 ? -4.397 -1.424 -4.135 1.00 95.44 98 VAL A C 1
ATOM 805 O O . VAL A 1 98 ? -4.748 -0.598 -3.292 1.00 95.44 98 VAL A O 1
ATOM 808 N N . LEU A 1 99 ? -4.839 -2.686 -4.118 1.00 94.06 99 LEU A N 1
ATOM 809 C CA . LEU A 1 99 ? -5.780 -3.178 -3.106 1.00 94.06 99 LEU A CA 1
ATOM 810 C C . LEU A 1 99 ? -5.218 -3.033 -1.683 1.00 94.06 99 LEU A C 1
ATOM 812 O O . LEU A 1 99 ? -5.914 -2.563 -0.777 1.00 94.06 99 LEU A O 1
ATOM 816 N N . ILE A 1 100 ? -3.952 -3.407 -1.491 1.00 95.88 100 ILE A N 1
ATOM 817 C CA . ILE A 1 100 ? -3.281 -3.320 -0.193 1.00 95.88 100 ILE A CA 1
ATOM 818 C C . ILE A 1 100 ? -3.232 -1.862 0.263 1.00 95.88 100 ILE A C 1
ATOM 820 O O . ILE A 1 100 ? -3.755 -1.539 1.328 1.00 95.88 100 ILE A O 1
ATOM 824 N N . LEU A 1 101 ? -2.675 -0.953 -0.541 1.00 96.75 101 LEU A N 1
ATOM 825 C CA . LEU A 1 101 ? -2.500 0.442 -0.130 1.00 96.75 101 LEU A CA 1
ATOM 826 C C . LEU A 1 101 ? -3.841 1.177 0.039 1.00 96.75 101 LEU A C 1
ATOM 828 O O . LEU A 1 101 ? -4.018 1.902 1.019 1.00 96.75 101 LEU A O 1
ATOM 832 N N . THR A 1 102 ? -4.825 0.941 -0.836 1.00 94.38 102 THR A N 1
ATOM 833 C CA . THR A 1 102 ? -6.167 1.556 -0.715 1.00 94.38 102 THR A CA 1
ATOM 834 C C . THR A 1 102 ? -6.948 1.081 0.511 1.00 94.38 102 THR A C 1
ATOM 836 O O . THR A 1 102 ? -7.964 1.676 0.859 1.00 94.38 102 THR A O 1
ATOM 839 N N . SER A 1 103 ? -6.467 0.054 1.220 1.00 92.81 103 SER A N 1
ATOM 840 C CA . SER A 1 103 ? -7.053 -0.352 2.500 1.00 92.81 103 SER A CA 1
ATOM 841 C C . SER A 1 103 ? -6.880 0.707 3.596 1.00 92.81 103 SER A C 1
ATOM 843 O O . SER A 1 103 ? -7.714 0.781 4.495 1.00 92.81 103 SER A O 1
ATOM 845 N N . LYS A 1 104 ? -5.817 1.526 3.534 1.00 93.75 104 LYS A N 1
ATOM 846 C CA . LYS A 1 104 ? -5.497 2.539 4.563 1.00 93.75 104 LYS A CA 1
ATOM 847 C C . LYS A 1 104 ? -5.194 3.933 4.016 1.00 93.75 104 LYS A C 1
ATOM 849 O O . LYS A 1 104 ? -5.085 4.873 4.803 1.00 93.75 104 LYS A O 1
ATOM 854 N N . PHE A 1 105 ? -5.070 4.084 2.702 1.00 94.81 105 PHE A N 1
ATOM 855 C CA . PHE A 1 105 ? -4.716 5.341 2.048 1.00 94.81 105 PHE A CA 1
ATOM 856 C C . PHE A 1 105 ? -5.752 5.734 0.994 1.00 94.81 105 PHE A C 1
ATOM 858 O O . PHE A 1 105 ? -6.457 4.882 0.454 1.00 94.81 105 PHE A O 1
ATOM 865 N N . SER A 1 106 ? -5.857 7.034 0.704 1.00 93.19 106 SER A N 1
ATOM 866 C CA . SER A 1 106 ? -6.800 7.525 -0.304 1.00 93.19 106 SER A CA 1
ATOM 867 C C . SER A 1 106 ? -6.412 7.035 -1.708 1.00 93.19 106 SER A C 1
ATOM 869 O O . SER A 1 106 ? -5.218 6.946 -2.009 1.00 93.19 106 SER A O 1
ATOM 871 N N . PRO A 1 107 ? -7.387 6.767 -2.598 1.00 90.19 107 PRO A N 1
ATOM 872 C CA . PRO A 1 107 ? -7.107 6.366 -3.979 1.00 90.19 107 PRO A CA 1
ATOM 873 C C . PRO A 1 107 ? -6.170 7.337 -4.707 1.00 90.19 107 PRO A C 1
ATOM 875 O O . PRO A 1 107 ? -5.227 6.909 -5.356 1.00 90.19 107 PRO A O 1
ATOM 878 N N . GLU A 1 108 ? -6.351 8.643 -4.498 1.00 93.38 108 GLU A N 1
ATOM 879 C CA . GLU A 1 108 ? -5.518 9.703 -5.081 1.00 93.38 108 GLU A CA 1
ATOM 880 C C . GLU A 1 108 ? -4.036 9.585 -4.699 1.00 93.38 108 GLU A C 1
ATOM 882 O O . GLU A 1 108 ? -3.150 9.835 -5.518 1.00 93.38 108 GLU A O 1
ATOM 887 N N . LEU A 1 109 ? -3.747 9.218 -3.446 1.00 95.06 109 LEU A N 1
ATOM 888 C CA . LEU A 1 109 ? -2.379 8.996 -2.990 1.00 95.06 109 LEU A CA 1
ATOM 889 C C . LEU A 1 109 ? -1.815 7.706 -3.586 1.00 95.06 109 LEU A C 1
ATOM 891 O O . LEU A 1 109 ? -0.672 7.688 -4.044 1.00 95.06 109 LEU A O 1
ATOM 895 N N . VAL A 1 110 ? -2.617 6.641 -3.610 1.00 95.06 110 VAL A N 1
ATOM 896 C CA . VAL A 1 110 ? -2.213 5.364 -4.207 1.00 95.06 110 VAL A CA 1
ATOM 897 C C . VAL A 1 110 ? -1.909 5.535 -5.694 1.00 95.06 110 VAL A C 1
ATOM 899 O O . VAL A 1 110 ? -0.890 5.028 -6.155 1.00 95.06 110 VAL A O 1
ATOM 902 N N . ASP A 1 111 ? -2.689 6.322 -6.431 1.00 96.38 111 ASP A N 1
ATOM 903 C CA . ASP A 1 111 ? -2.420 6.635 -7.836 1.00 96.38 111 ASP A CA 1
ATOM 904 C C . ASP A 1 111 ? -1.071 7.342 -8.022 1.00 96.38 111 ASP A C 1
ATOM 906 O O . ASP A 1 111 ? -0.318 7.005 -8.938 1.00 96.38 111 ASP A O 1
ATOM 910 N N . GLN A 1 112 ? -0.707 8.273 -7.132 1.00 97.94 112 GLN A N 1
ATOM 911 C CA . GLN A 1 112 ? 0.608 8.929 -7.165 1.00 97.94 112 GLN A CA 1
ATOM 912 C C . GLN A 1 112 ? 1.755 7.952 -6.889 1.00 97.94 112 GLN A C 1
ATOM 914 O O . GLN A 1 112 ? 2.791 8.010 -7.560 1.00 97.94 112 GLN A O 1
ATOM 919 N N . VAL A 1 113 ? 1.575 7.061 -5.912 1.00 98.31 113 VAL A N 1
ATOM 920 C CA . VAL A 1 113 ? 2.535 6.000 -5.585 1.00 98.31 113 VAL A CA 1
ATOM 921 C C . VAL A 1 113 ? 2.700 5.063 -6.782 1.00 98.31 113 VAL A C 1
ATOM 923 O O . VAL A 1 113 ? 3.821 4.823 -7.227 1.00 98.31 113 VAL A O 1
ATOM 926 N N . MET A 1 114 ? 1.599 4.605 -7.378 1.00 98.06 114 MET A N 1
ATOM 927 C CA . MET A 1 114 ? 1.614 3.710 -8.535 1.00 98.06 114 MET A CA 1
ATOM 928 C C . MET A 1 114 ? 2.207 4.367 -9.779 1.00 98.06 114 MET A C 1
ATOM 930 O O . MET A 1 114 ? 2.973 3.727 -10.499 1.00 98.06 114 MET A O 1
ATOM 934 N N . ALA A 1 115 ? 1.907 5.643 -10.026 1.00 98.12 115 ALA A N 1
ATOM 935 C CA . ALA A 1 115 ? 2.517 6.406 -11.109 1.00 98.12 115 ALA A CA 1
ATOM 936 C C . ALA A 1 115 ? 4.040 6.502 -10.946 1.00 98.12 115 ALA A C 1
ATOM 938 O O . ALA A 1 115 ? 4.759 6.521 -11.944 1.00 98.12 115 ALA A O 1
ATOM 939 N N . TYR A 1 116 ? 4.540 6.536 -9.707 1.00 98.50 116 TYR A N 1
ATOM 940 C CA . TYR A 1 116 ? 5.970 6.477 -9.436 1.00 98.50 116 TYR A CA 1
ATOM 941 C C . TYR A 1 116 ? 6.533 5.070 -9.636 1.00 98.50 116 TYR A C 1
ATOM 943 O O . TYR A 1 116 ? 7.453 4.905 -10.429 1.00 98.50 116 TYR A O 1
ATOM 951 N N . VAL A 1 117 ? 5.945 4.049 -9.005 1.00 97.69 117 VAL A N 1
ATOM 952 C CA . VAL A 1 117 ? 6.351 2.635 -9.130 1.00 97.69 117 VAL A CA 1
ATOM 953 C C . VAL A 1 117 ? 6.483 2.209 -10.598 1.00 97.69 117 VAL A C 1
ATOM 955 O O . VAL A 1 117 ? 7.469 1.579 -10.976 1.00 97.69 117 VAL A O 1
ATOM 958 N N . LYS A 1 118 ? 5.528 2.604 -11.449 1.00 96.50 118 LYS A N 1
ATOM 959 C CA . LYS A 1 118 ? 5.492 2.266 -12.883 1.00 96.50 118 LYS A CA 1
ATOM 960 C C . LYS A 1 118 ? 6.603 2.917 -13.721 1.00 96.50 118 LYS A C 1
ATOM 962 O O . LYS A 1 118 ? 6.746 2.573 -14.891 1.00 96.50 118 LYS A O 1
ATOM 967 N N . GLN A 1 119 ? 7.405 3.825 -13.159 1.00 96.88 119 GLN A N 1
ATOM 968 C CA . GLN A 1 119 ? 8.560 4.405 -13.860 1.00 96.88 119 GLN A CA 1
ATOM 969 C C . GLN A 1 119 ? 9.689 3.390 -14.059 1.00 96.88 119 GLN A C 1
ATOM 971 O O . GLN A 1 119 ? 10.466 3.527 -15.004 1.00 96.88 119 GLN A O 1
ATOM 976 N N . LYS A 1 120 ? 9.768 2.360 -13.207 1.00 94.31 120 LYS A N 1
ATOM 977 C CA . LYS A 1 120 ? 10.716 1.258 -13.362 1.00 94.31 120 LYS A CA 1
ATOM 978 C C . LYS A 1 120 ? 10.014 0.051 -13.978 1.00 94.31 120 LYS A C 1
ATOM 980 O O . LYS A 1 120 ? 9.157 -0.579 -13.369 1.00 94.31 120 LYS A O 1
ATOM 985 N N . THR A 1 121 ? 10.427 -0.281 -15.193 1.00 90.50 121 THR A N 1
ATOM 986 C CA . THR A 1 121 ? 9.933 -1.424 -15.979 1.00 90.50 121 THR A CA 1
ATOM 987 C C . THR A 1 121 ? 11.027 -2.451 -16.260 1.00 90.50 121 THR A C 1
ATOM 989 O O . THR A 1 121 ? 10.726 -3.577 -16.646 1.00 90.50 121 THR A O 1
ATOM 992 N N . ASN A 1 122 ? 12.294 -2.090 -16.036 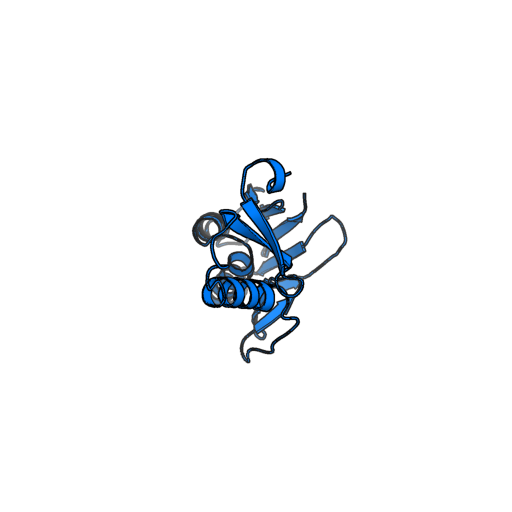1.00 92.56 122 ASN A N 1
ATOM 993 C CA . ASN A 1 122 ? 13.450 -2.950 -16.266 1.00 92.56 122 ASN A CA 1
ATOM 994 C C . ASN A 1 122 ? 14.426 -2.915 -15.073 1.00 92.56 122 ASN A C 1
ATOM 996 O O . ASN A 1 122 ? 14.454 -1.961 -14.289 1.00 92.56 122 ASN A O 1
ATOM 1000 N N . TRP A 1 123 ? 15.195 -3.986 -14.879 1.00 92.69 123 TRP A N 1
ATOM 1001 C CA . TRP A 1 123 ? 16.044 -4.194 -13.701 1.00 92.69 123 TRP A CA 1
ATOM 1002 C C . TRP A 1 123 ? 17.237 -3.224 -13.646 1.00 92.69 123 TRP A C 1
ATOM 1004 O O . TRP A 1 123 ? 17.695 -2.879 -12.558 1.00 92.69 123 TRP A O 1
ATOM 1014 N N . ASP A 1 124 ? 17.686 -2.718 -14.791 1.00 93.19 124 ASP A N 1
ATOM 1015 C CA . ASP A 1 124 ? 18.778 -1.750 -14.940 1.00 93.19 124 ASP A CA 1
ATOM 1016 C C . ASP A 1 124 ? 18.368 -0.293 -14.654 1.00 93.19 124 ASP A C 1
ATOM 1018 O O . ASP A 1 124 ? 19.226 0.556 -14.427 1.00 93.19 124 ASP A O 1
ATOM 1022 N N . GLN A 1 125 ? 17.068 0.003 -14.607 1.00 95.44 125 GLN A N 1
ATOM 1023 C CA . GLN A 1 125 ? 16.558 1.334 -14.271 1.00 95.44 125 GLN A CA 1
ATOM 1024 C C . GLN A 1 125 ? 16.636 1.601 -12.764 1.00 95.44 125 GLN A C 1
ATOM 1026 O O . GLN A 1 125 ? 16.336 0.731 -11.947 1.00 95.44 125 GLN A O 1
ATOM 1031 N N . GLU A 1 126 ? 16.992 2.822 -12.380 1.00 96.44 126 GLU A N 1
ATOM 1032 C CA . GLU A 1 126 ? 16.928 3.263 -10.988 1.00 96.44 126 GLU A CA 1
ATOM 1033 C C . GLU A 1 126 ? 15.581 3.927 -10.700 1.00 96.44 126 GLU A C 1
ATOM 1035 O O . GLU A 1 126 ? 15.102 4.770 -11.459 1.00 96.44 126 GLU A O 1
ATOM 1040 N N . LEU A 1 127 ? 15.013 3.581 -9.554 1.00 97.06 127 LEU A N 1
ATOM 1041 C CA . LEU A 1 127 ? 13.936 4.306 -8.916 1.00 97.06 127 LEU A CA 1
ATOM 1042 C C . LEU A 1 127 ? 14.478 4.855 -7.595 1.00 97.06 127 LEU A C 1
ATOM 1044 O O . LEU A 1 127 ? 14.658 4.108 -6.632 1.00 97.06 127 LEU A O 1
ATOM 1048 N N . LYS A 1 128 ? 14.810 6.148 -7.565 1.00 97.75 128 LYS A N 1
ATOM 1049 C CA . LYS A 1 128 ? 15.337 6.784 -6.349 1.00 97.75 128 LYS A CA 1
ATOM 1050 C C . LYS A 1 128 ? 14.337 6.638 -5.205 1.00 97.75 128 LYS A C 1
ATOM 1052 O O . LYS A 1 128 ? 13.140 6.514 -5.435 1.00 97.75 128 LYS A O 1
ATOM 1057 N N . LEU A 1 129 ? 14.829 6.662 -3.970 1.00 97.69 129 LEU A N 1
ATOM 1058 C CA . LEU A 1 129 ? 13.930 6.677 -2.825 1.00 97.69 129 LEU A CA 1
ATOM 1059 C C . LEU A 1 129 ? 13.015 7.904 -2.921 1.00 97.69 129 LEU A C 1
ATOM 1061 O O . LEU A 1 129 ? 13.492 9.038 -3.038 1.00 97.69 129 LEU A O 1
ATOM 1065 N N . LYS A 1 130 ? 11.710 7.663 -2.885 1.00 98.31 130 LYS A N 1
ATOM 1066 C CA . LYS A 1 130 ? 10.683 8.693 -2.793 1.00 98.31 130 LYS A CA 1
ATOM 1067 C C . LYS A 1 130 ? 9.718 8.341 -1.682 1.00 98.31 130 LYS A C 1
ATOM 1069 O O . LYS A 1 130 ? 9.380 7.177 -1.491 1.00 98.31 130 LYS A O 1
ATOM 1074 N N . GLU A 1 131 ? 9.266 9.372 -0.987 1.00 97.88 131 GLU A N 1
ATOM 1075 C CA . GLU A 1 131 ? 8.456 9.234 0.209 1.00 97.88 131 GLU A CA 1
ATOM 1076 C C . GLU A 1 131 ? 7.179 10.065 0.087 1.00 97.88 131 GLU A C 1
ATOM 1078 O O . GLU A 1 131 ? 7.179 11.162 -0.481 1.00 97.88 131 GLU A O 1
ATOM 1083 N N . TRP A 1 132 ? 6.095 9.544 0.649 1.00 98.25 132 TRP A N 1
ATOM 1084 C CA . TRP A 1 132 ? 4.848 10.268 0.872 1.00 98.25 132 TRP A CA 1
ATOM 1085 C C . TRP A 1 132 ? 4.471 10.170 2.343 1.00 98.25 132 TRP A C 1
ATOM 1087 O O . TRP A 1 132 ? 4.740 9.159 2.984 1.00 98.25 132 TRP A O 1
ATOM 1097 N N . VAL A 1 133 ? 3.813 11.203 2.866 1.00 96.69 133 VAL A N 1
ATOM 1098 C CA . VAL A 1 133 ? 3.330 11.230 4.250 1.00 96.69 133 VAL A CA 1
ATOM 1099 C C . VAL A 1 133 ? 1.812 11.249 4.246 1.00 96.69 133 VAL A C 1
ATOM 1101 O O . VAL A 1 133 ? 1.209 12.153 3.669 1.00 96.69 133 VAL A O 1
ATOM 1104 N N . ALA A 1 134 ? 1.194 10.271 4.902 1.00 93.44 134 ALA A N 1
ATOM 1105 C CA . ALA A 1 134 ? -0.251 10.214 5.079 1.00 93.44 134 ALA A CA 1
ATOM 1106 C C . ALA A 1 134 ? -0.621 9.379 6.303 1.00 93.44 134 ALA A C 1
ATOM 1108 O O . ALA A 1 134 ? 0.032 8.383 6.600 1.00 93.44 134 ALA A O 1
ATOM 1109 N N . ASN A 1 135 ? -1.689 9.770 7.003 1.00 92.25 135 ASN A N 1
ATOM 1110 C CA . ASN A 1 135 ? -2.257 9.013 8.126 1.00 92.25 135 ASN A CA 1
ATOM 1111 C C . ASN A 1 135 ? -1.216 8.603 9.192 1.00 92.25 135 ASN A C 1
ATOM 1113 O O . ASN A 1 135 ? -1.248 7.487 9.705 1.00 92.25 135 ASN A O 1
ATOM 1117 N N . GLY A 1 136 ? -0.262 9.492 9.499 1.00 92.75 136 GLY A N 1
ATOM 1118 C CA . GLY A 1 136 ? 0.807 9.220 10.471 1.00 92.75 136 GLY A CA 1
ATOM 1119 C C . GLY A 1 136 ? 1.822 8.164 10.019 1.00 92.75 136 GLY A C 1
ATOM 1120 O O . GLY A 1 136 ? 2.499 7.576 10.856 1.00 92.75 136 GLY A O 1
ATOM 1121 N N . CYS A 1 137 ? 1.914 7.895 8.715 1.00 95.44 137 CYS A N 1
ATOM 1122 C CA . CYS A 1 137 ? 2.861 6.957 8.124 1.00 95.44 137 CYS A CA 1
ATOM 1123 C C . CYS A 1 137 ? 3.668 7.621 6.997 1.00 95.44 137 CYS A C 1
ATOM 1125 O O . CYS A 1 137 ? 3.162 8.495 6.287 1.00 95.44 137 CYS A O 1
ATOM 1127 N N . PHE A 1 138 ? 4.898 7.154 6.804 1.00 96.94 138 PHE A N 1
ATOM 1128 C CA . PHE A 1 138 ? 5.657 7.288 5.569 1.00 96.94 138 PHE A CA 1
ATOM 1129 C C . PHE A 1 138 ? 5.331 6.116 4.640 1.00 96.94 138 PHE A C 1
ATOM 1131 O O . PHE A 1 138 ? 5.291 4.971 5.083 1.00 96.94 138 PHE A O 1
ATOM 1138 N N . ILE A 1 139 ? 5.124 6.392 3.357 1.00 98.19 139 ILE A N 1
ATOM 1139 C CA . ILE A 1 139 ? 5.141 5.394 2.285 1.00 98.19 139 ILE A CA 1
ATOM 1140 C C . ILE A 1 139 ? 6.442 5.627 1.527 1.00 98.19 139 ILE A C 1
ATOM 1142 O O . ILE A 1 139 ? 6.592 6.664 0.889 1.00 98.19 139 ILE A O 1
ATOM 1146 N N . GLU A 1 140 ? 7.383 4.702 1.627 1.00 97.88 140 GLU A N 1
ATOM 1147 C CA . GLU A 1 140 ? 8.720 4.770 1.045 1.00 97.88 140 GLU A CA 1
ATOM 1148 C C . GLU A 1 140 ? 8.763 3.839 -0.175 1.00 97.88 140 GLU A C 1
ATOM 1150 O O . GLU A 1 140 ? 8.469 2.653 -0.057 1.00 97.88 140 GLU A O 1
ATOM 1155 N N . VAL A 1 141 ? 9.122 4.351 -1.353 1.00 98.38 141 VAL A N 1
ATOM 1156 C CA . VAL A 1 141 ? 9.266 3.551 -2.580 1.00 98.38 141 VAL A CA 1
ATOM 1157 C C . VAL A 1 141 ? 10.664 3.745 -3.144 1.00 98.38 141 VAL A C 1
ATOM 1159 O O . VAL A 1 141 ? 11.090 4.879 -3.362 1.00 98.38 141 VAL A O 1
ATOM 1162 N N . GLY A 1 142 ? 11.365 2.650 -3.438 1.00 97.69 142 GLY A N 1
ATOM 1163 C CA . GLY A 1 142 ? 12.714 2.710 -3.994 1.00 97.69 142 GLY A CA 1
ATOM 1164 C C . GLY A 1 142 ? 13.168 1.414 -4.661 1.00 97.69 142 GLY A C 1
ATOM 1165 O O . GLY A 1 142 ? 12.719 0.315 -4.336 1.00 97.69 142 GLY A O 1
ATOM 1166 N N . SER A 1 143 ? 14.095 1.545 -5.607 1.00 97.69 143 SER A N 1
ATOM 1167 C CA . SER A 1 143 ? 14.836 0.431 -6.192 1.00 97.69 143 SER A CA 1
ATOM 1168 C C . SER A 1 143 ? 16.111 0.905 -6.874 1.00 97.69 143 SER A C 1
ATOM 1170 O O . SER A 1 143 ? 16.066 1.635 -7.860 1.00 97.69 143 SER A O 1
ATOM 1172 N N . ASN A 1 144 ? 17.249 0.359 -6.466 1.00 96.00 144 ASN A N 1
ATOM 1173 C CA . ASN A 1 144 ? 18.512 0.606 -7.157 1.00 96.00 144 ASN A CA 1
ATOM 1174 C C . ASN A 1 144 ? 18.521 -0.025 -8.562 1.00 96.00 144 ASN A C 1
ATOM 1176 O O . ASN A 1 144 ? 17.884 -1.059 -8.800 1.00 96.00 144 ASN A O 1
ATOM 1180 N N . ALA A 1 145 ? 19.294 0.569 -9.473 1.00 93.88 145 ALA A N 1
ATOM 1181 C CA . ALA A 1 145 ? 19.682 -0.087 -10.718 1.00 93.88 145 ALA 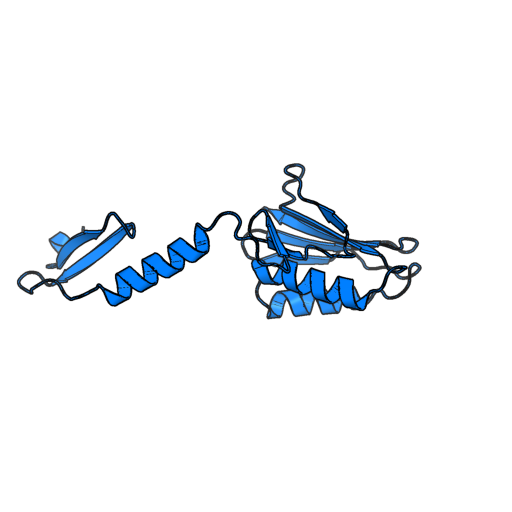A CA 1
ATOM 1182 C C . ALA A 1 145 ? 20.421 -1.401 -10.411 1.00 93.88 145 ALA A C 1
ATOM 1184 O O . ALA A 1 1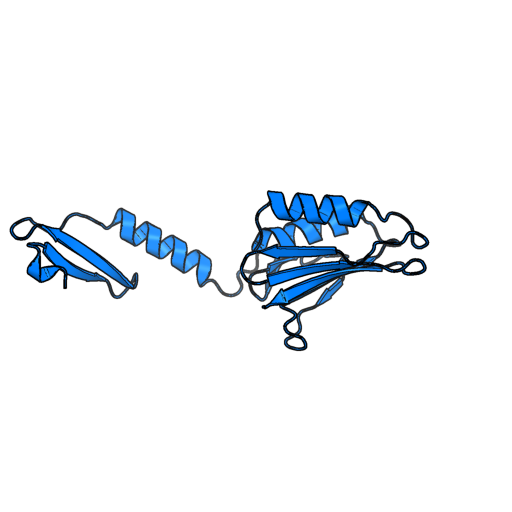45 ? 21.194 -1.481 -9.456 1.00 93.88 145 ALA A O 1
ATOM 1185 N N . GLY A 1 146 ? 20.164 -2.447 -11.192 1.00 93.00 146 GLY A N 1
ATOM 1186 C CA . GLY A 1 146 ? 20.667 -3.790 -10.900 1.00 93.00 146 GLY A CA 1
ATOM 1187 C C . GLY A 1 146 ? 19.687 -4.651 -10.099 1.00 93.00 146 GLY A C 1
ATOM 1188 O O . GLY A 1 146 ? 19.787 -5.877 -10.128 1.00 93.00 146 GLY A O 1
ATOM 1189 N N . ASN A 1 147 ? 18.718 -4.038 -9.410 1.00 93.81 147 ASN A N 1
ATOM 1190 C CA . ASN A 1 147 ? 17.710 -4.764 -8.649 1.00 93.81 147 ASN A CA 1
ATOM 1191 C C . ASN A 1 147 ? 16.482 -5.075 -9.518 1.00 93.81 147 ASN A C 1
ATOM 1193 O O . ASN A 1 147 ? 15.970 -4.228 -1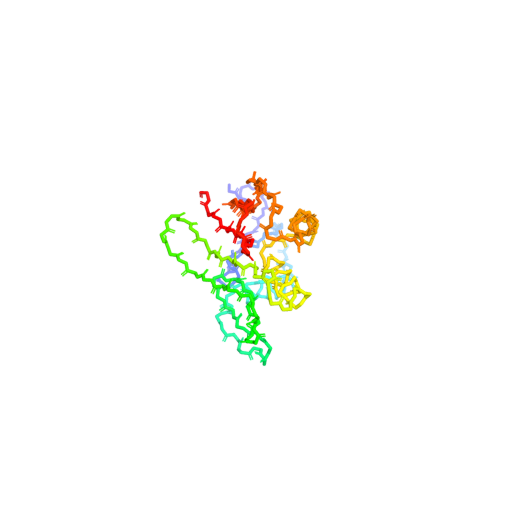0.257 1.00 93.81 147 ASN A O 1
ATOM 1197 N N . SER A 1 148 ? 16.000 -6.308 -9.397 1.00 93.44 148 SER A N 1
ATOM 1198 C CA . SER A 1 148 ? 14.771 -6.772 -10.046 1.00 93.44 148 SER A CA 1
ATOM 1199 C C . SER A 1 148 ? 13.529 -6.600 -9.166 1.00 93.44 148 SER A C 1
ATOM 1201 O O . SER A 1 148 ? 12.441 -6.970 -9.598 1.00 93.44 148 SER A O 1
ATOM 1203 N N . GLY A 1 149 ? 13.687 -6.089 -7.942 1.00 95.94 149 GLY A N 1
ATOM 1204 C CA . GLY A 1 149 ? 12.608 -5.805 -7.002 1.00 95.94 149 GLY A CA 1
ATOM 1205 C C . GLY A 1 149 ? 12.378 -4.306 -6.813 1.00 95.94 149 GLY A C 1
ATOM 1206 O O . GLY A 1 149 ? 13.350 -3.578 -6.625 1.00 95.94 149 GLY A O 1
ATOM 1207 N N . ILE A 1 150 ? 11.123 -3.854 -6.824 1.00 98.00 150 ILE A N 1
ATOM 1208 C CA . ILE A 1 150 ? 10.731 -2.515 -6.357 1.00 98.00 150 ILE A CA 1
ATOM 1209 C C . ILE A 1 150 ? 10.207 -2.656 -4.937 1.00 98.00 150 ILE A C 1
ATOM 1211 O O . ILE A 1 150 ? 9.201 -3.332 -4.735 1.00 98.00 150 ILE A O 1
ATOM 1215 N N . GLN A 1 151 ? 10.886 -2.025 -3.981 1.00 97.88 151 GLN A N 1
ATOM 1216 C CA . GLN A 1 151 ? 10.515 -2.062 -2.572 1.00 97.88 151 GLN A CA 1
ATOM 1217 C C . GLN A 1 151 ? 9.536 -0.927 -2.263 1.00 97.88 151 GLN A C 1
ATOM 1219 O O . GLN A 1 151 ? 9.771 0.216 -2.665 1.00 97.88 151 GLN A O 1
ATOM 1224 N N . ILE A 1 152 ? 8.455 -1.254 -1.555 1.00 98.12 152 ILE A N 1
ATOM 1225 C CA . ILE A 1 152 ? 7.475 -0.307 -1.026 1.00 98.12 152 ILE A CA 1
ATOM 1226 C C . ILE A 1 152 ? 7.262 -0.628 0.450 1.00 98.12 152 ILE A C 1
ATOM 1228 O O . ILE A 1 152 ? 6.687 -1.669 0.775 1.00 98.12 152 ILE A O 1
ATOM 1232 N N . ASP A 1 153 ? 7.690 0.272 1.326 1.00 97.38 153 ASP A N 1
ATOM 1233 C CA . ASP A 1 153 ? 7.553 0.136 2.772 1.00 97.38 153 ASP A CA 1
ATOM 1234 C C . ASP A 1 153 ? 6.599 1.196 3.313 1.00 97.38 153 ASP A C 1
ATOM 1236 O O . ASP A 1 153 ? 6.703 2.379 2.996 1.00 97.38 153 ASP A O 1
ATOM 1240 N N . VAL A 1 154 ? 5.657 0.779 4.154 1.00 97.25 154 VAL A N 1
ATOM 1241 C CA . VAL A 1 154 ? 4.826 1.698 4.930 1.00 97.25 154 VAL A CA 1
ATOM 1242 C C . VAL A 1 154 ? 5.366 1.721 6.349 1.00 97.25 154 VAL A C 1
ATOM 1244 O O . VAL A 1 154 ? 5.305 0.706 7.039 1.00 97.25 154 VAL A O 1
ATOM 1247 N N . ARG A 1 155 ? 5.888 2.860 6.803 1.00 94.94 155 ARG A N 1
ATOM 1248 C CA . ARG A 1 155 ? 6.501 3.032 8.124 1.00 94.94 155 ARG A CA 1
ATOM 1249 C C . ARG A 1 155 ? 5.689 3.993 8.985 1.00 94.94 155 ARG A C 1
ATOM 1251 O O . ARG A 1 155 ? 5.367 5.090 8.551 1.00 94.94 155 ARG A O 1
ATOM 1258 N N . ARG A 1 156 ? 5.389 3.609 10.222 1.00 92.00 156 ARG A N 1
ATOM 1259 C CA . ARG A 1 156 ? 4.712 4.456 11.216 1.00 92.00 156 ARG A CA 1
ATOM 1260 C C . ARG A 1 156 ? 5.658 5.545 11.738 1.00 92.00 156 ARG A C 1
ATOM 1262 O O . ARG A 1 156 ? 6.843 5.272 11.946 1.00 92.00 156 ARG A O 1
ATOM 1269 N N . ILE A 1 157 ? 5.116 6.747 11.937 1.00 89.12 157 ILE A N 1
ATOM 1270 C CA . ILE A 1 157 ? 5.796 7.912 12.532 1.00 89.12 157 ILE A CA 1
ATOM 1271 C C . ILE A 1 157 ? 5.682 7.864 14.055 1.00 89.12 157 ILE A C 1
ATOM 1273 O O . ILE A 1 157 ? 4.585 7.517 14.550 1.00 89.12 157 ILE A O 1
#

Nearest PDB structures (foldseek):
  6saw-assembly2_B  TM=3.181E-01  e=1.817E-01  Idiomarina sp. A28L
  5llw-assembly1_A  TM=3.896E-01  e=5.741E-01  Idiomarina sp. A28L
  5llx-assembly1_B  TM=3.837E-01  e=7.654E-01  Idiomarina sp. A28L
  5llx-assembly1_A  TM=3.867E-01  e=1.020E+00  Idiomarina sp. A28L
  5llw-assembly1_B  TM=3.864E-01  e=1.713E+00  Idiomarina sp. A28L

Secondary structure (DSSP, 8-state):
-GGGGTEEEEEETTTTEEEEEETTSPPP--HHHHHHHHHHHHHHH------SSEEEETTEEEETT--SEEE--SGGGEEEEEEEETTS-HHHHHHHHHHHHHTTS-HHHHHHHHHHHTT--STTS-EEEEEEEETTEEEEEEE-TT-SEEEEEEEE-